Protein AF-A0A7I9VLH0-F1 (afdb_monomer_lite)

Organism: NCBI:txid2590199

Sequence (51 aa):
MDFGKRGFEVQYFNVKRNPEALDRFLDLSGGDRRVPLIDE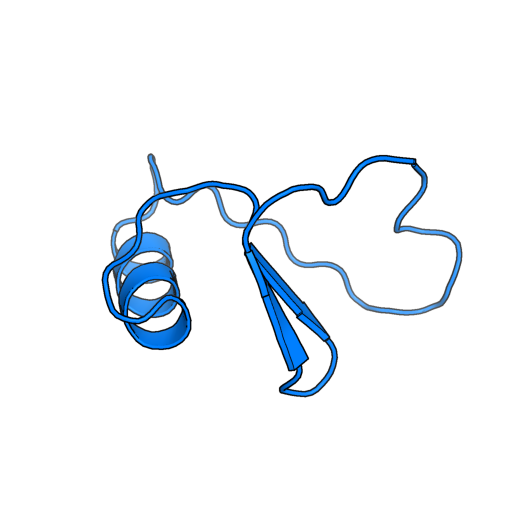EGRISIGFNGS

Secondary structure (DSSP, 8-state):
--TTSSS-------TTT-HHHHHHHHHHHTT---S-EEEETTEEEES----

pLDDT: mean 73.51, std 13.06, range [42.56, 88.94]

Foldseek 3Di:
DCPVPPPDDDDDDDVVVDVVVVVVVCVLVVNDPADDWDQDPNDTDGDPPDD

Radius of gyration: 11.48 Å; chains: 1; bounding box: 29×23×27 Å

Structure (mmCIF, N/CA/C/O backbone):
data_AF-A0A7I9VLH0-F1
#
_entry.id   AF-A0A7I9VLH0-F1
#
loop_
_atom_site.group_PDB
_atom_site.id
_atom_site.type_symbol
_atom_site.label_atom_id
_atom_site.label_alt_id
_atom_site.label_comp_id
_atom_site.label_asym_id
_atom_site.label_entity_id
_atom_site.label_seq_id
_atom_site.pdbx_PDB_ins_code
_atom_site.Cartn_x
_atom_site.Cartn_y
_atom_site.Cartn_z
_atom_site.occupancy
_atom_site.B_iso_or_equiv
_atom_site.auth_seq_id
_atom_site.auth_comp_id
_atom_site.auth_asym_id
_atom_site.auth_atom_id
_atom_site.pdbx_PDB_model_num
ATOM 1 N N . MET A 1 1 ? 19.429 1.708 -7.456 1.00 46.53 1 MET A N 1
ATOM 2 C CA . MET A 1 1 ? 18.297 0.754 -7.463 1.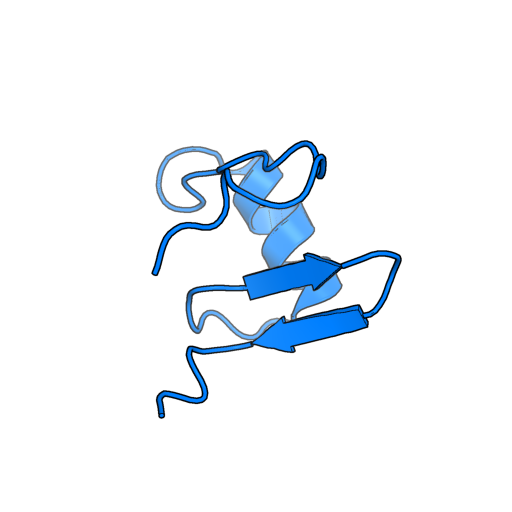00 46.53 1 MET A CA 1
ATOM 3 C C . MET A 1 1 ? 17.338 1.279 -8.508 1.00 46.53 1 MET A C 1
ATOM 5 O O . MET A 1 1 ? 16.533 2.161 -8.244 1.00 46.53 1 MET A O 1
ATOM 9 N N . ASP A 1 2 ? 17.565 0.845 -9.741 1.00 47.38 2 ASP A N 1
ATOM 10 C CA . ASP A 1 2 ? 17.057 1.489 -10.946 1.00 47.38 2 ASP A CA 1
ATOM 11 C C . ASP A 1 2 ? 15.942 0.609 -11.506 1.00 47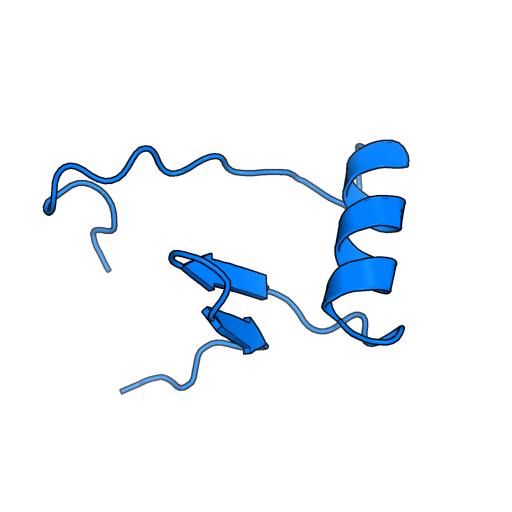.38 2 ASP A C 1
ATOM 13 O O . ASP A 1 2 ? 16.145 -0.173 -12.434 1.00 47.38 2 ASP A O 1
ATOM 17 N N . PHE A 1 3 ? 14.756 0.719 -10.905 1.00 54.41 3 PHE A N 1
ATOM 18 C CA . PHE A 1 3 ? 13.563 -0.049 -11.281 1.00 54.41 3 PHE A CA 1
ATOM 19 C C . PHE A 1 3 ? 13.037 0.276 -12.698 1.00 54.41 3 PHE A C 1
ATOM 21 O O . PHE A 1 3 ? 12.070 -0.325 -13.139 1.00 54.41 3 PHE A O 1
ATOM 28 N N . GLY A 1 4 ? 13.689 1.178 -13.444 1.00 50.91 4 GLY A N 1
ATOM 29 C CA . GLY A 1 4 ? 13.332 1.528 -14.824 1.00 50.91 4 GLY A CA 1
ATOM 30 C C . GLY A 1 4 ? 14.052 0.738 -15.929 1.00 50.91 4 GLY A C 1
ATOM 31 O O . GLY A 1 4 ? 13.787 0.987 -17.100 1.00 50.91 4 GLY A O 1
ATOM 32 N N . LYS A 1 5 ? 14.989 -0.175 -15.613 1.00 50.78 5 LYS A N 1
ATOM 33 C CA . LYS A 1 5 ? 15.842 -0.836 -16.636 1.00 50.78 5 LYS A CA 1
ATOM 34 C C . LYS A 1 5 ? 15.342 -2.176 -17.182 1.00 50.78 5 LYS A C 1
ATOM 36 O O . LYS A 1 5 ? 15.934 -2.711 -18.115 1.00 50.78 5 LYS A O 1
ATOM 41 N N . ARG A 1 6 ? 14.268 -2.729 -16.637 1.00 56.09 6 ARG A N 1
ATOM 42 C CA . ARG A 1 6 ? 1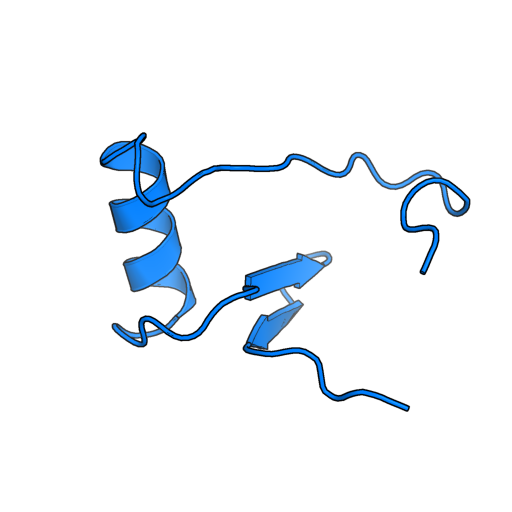3.575 -3.907 -17.182 1.00 56.09 6 ARG A CA 1
ATOM 43 C C . ARG A 1 6 ? 12.178 -3.393 -17.491 1.00 56.09 6 ARG A C 1
ATOM 45 O O . ARG A 1 6 ? 11.652 -2.729 -16.614 1.00 56.09 6 ARG A O 1
ATOM 52 N N . GLY A 1 7 ? 11.641 -3.581 -18.697 1.00 55.78 7 GLY A N 1
ATOM 53 C CA . GLY A 1 7 ? 10.411 -2.940 -19.210 1.00 55.78 7 GLY A CA 1
ATOM 54 C C . GLY A 1 7 ? 9.106 -3.262 -18.464 1.00 55.78 7 GLY A C 1
ATOM 55 O O . GLY A 1 7 ? 8.122 -3.638 -19.087 1.00 55.78 7 GLY A O 1
ATOM 56 N N . PHE A 1 8 ? 9.113 -3.129 -17.144 1.00 61.69 8 PHE A N 1
ATOM 57 C CA . PHE A 1 8 ? 7.988 -3.208 -16.241 1.00 61.69 8 PHE A CA 1
ATOM 58 C C . PHE A 1 8 ? 7.445 -1.796 -16.048 1.00 61.69 8 PHE A C 1
ATOM 60 O O . PHE A 1 8 ? 8.194 -0.849 -15.794 1.00 61.69 8 PHE A O 1
ATOM 67 N N . GLU A 1 9 ? 6.132 -1.655 -16.179 1.00 62.56 9 GLU A N 1
ATOM 68 C CA . GLU A 1 9 ? 5.447 -0.422 -15.829 1.00 62.56 9 GLU A CA 1
ATOM 69 C C . GLU A 1 9 ? 5.396 -0.316 -14.303 1.00 62.56 9 GLU A C 1
ATOM 71 O O . GLU A 1 9 ? 4.624 -1.001 -13.636 1.00 62.56 9 GLU A O 1
ATOM 76 N N . VAL A 1 10 ? 6.269 0.514 -13.734 1.00 68.75 10 VAL A N 1
ATOM 77 C CA . VAL A 1 10 ? 6.302 0.746 -12.289 1.00 68.75 10 VAL A CA 1
ATOM 78 C C . VAL A 1 10 ? 5.370 1.902 -11.961 1.00 68.75 10 VAL A C 1
ATOM 80 O O . VAL A 1 10 ? 5.645 3.053 -12.301 1.00 68.75 10 VAL A O 1
ATOM 83 N N . GLN A 1 11 ? 4.281 1.605 -11.259 1.00 73.62 11 GLN A N 1
ATOM 84 C CA . GLN A 1 11 ? 3.377 2.621 -10.732 1.00 73.62 11 GLN A CA 1
ATOM 85 C C . GLN A 1 11 ? 3.691 2.883 -9.259 1.00 73.62 11 GLN A C 1
ATOM 87 O O . GLN A 1 11 ? 3.684 1.979 -8.426 1.00 73.62 11 GLN A O 1
ATOM 92 N N . TYR A 1 12 ? 3.983 4.142 -8.933 1.00 77.44 12 TYR A N 1
ATOM 93 C CA . TYR A 1 12 ? 4.266 4.560 -7.565 1.00 77.44 12 TYR A CA 1
ATOM 94 C C . TYR A 1 12 ? 3.034 5.208 -6.936 1.00 77.44 12 TYR A C 1
ATOM 96 O O . TYR A 1 12 ? 2.558 6.241 -7.408 1.00 77.44 12 TYR A O 1
ATOM 104 N N . PHE A 1 13 ? 2.565 4.656 -5.817 1.00 79.19 13 PHE A N 1
ATOM 105 C CA . PHE A 1 13 ? 1.445 5.214 -5.065 1.00 79.19 13 PHE A CA 1
ATOM 106 C C . PHE A 1 13 ? 1.892 5.701 -3.686 1.00 79.19 13 PHE A C 1
ATOM 108 O O . PHE A 1 13 ? 2.404 4.941 -2.864 1.00 79.19 13 PHE A O 1
ATOM 115 N N . ASN A 1 14 ? 1.654 6.982 -3.390 1.00 81.25 14 ASN A N 1
ATOM 116 C CA . ASN A 1 14 ? 1.879 7.519 -2.051 1.00 81.25 14 ASN A CA 1
ATOM 117 C C . ASN A 1 14 ? 0.670 7.233 -1.151 1.00 81.25 14 ASN A C 1
ATOM 119 O O . ASN A 1 14 ? -0.268 8.028 -1.066 1.00 81.25 14 ASN A O 1
ATOM 123 N N . VAL A 1 15 ? 0.727 6.118 -0.429 1.00 82.31 15 VAL A N 1
ATOM 124 C CA . VAL A 1 15 ? -0.334 5.668 0.491 1.00 82.31 15 VAL A CA 1
ATOM 125 C C . VAL A 1 15 ? -0.631 6.647 1.633 1.00 82.31 15 VAL A C 1
ATOM 127 O O . VAL A 1 15 ? -1.697 6.588 2.232 1.00 82.31 15 VAL A O 1
ATOM 130 N N . LYS A 1 16 ? 0.271 7.594 1.937 1.00 81.62 16 LYS A N 1
ATOM 131 C CA . LYS A 1 16 ? 0.012 8.630 2.955 1.00 81.62 16 LYS A CA 1
ATOM 132 C C . LYS A 1 16 ? -0.914 9.737 2.453 1.00 81.62 16 LYS A C 1
ATOM 134 O O . LYS A 1 16 ? -1.457 10.476 3.266 1.00 81.62 16 LYS A O 1
ATOM 139 N N . ARG A 1 17 ? -1.033 9.903 1.133 1.00 86.06 17 ARG A N 1
ATOM 140 C CA . ARG A 1 17 ? -1.832 10.967 0.502 1.00 86.06 17 ARG A CA 1
ATOM 141 C C . ARG A 1 17 ? -3.050 10.433 -0.249 1.00 86.06 17 ARG A C 1
ATOM 143 O O . ARG A 1 17 ? -3.987 11.191 -0.452 1.00 86.06 17 ARG A O 1
ATOM 150 N N . ASN A 1 18 ? -3.042 9.150 -0.613 1.00 84.50 18 ASN A N 1
ATOM 151 C CA . ASN A 1 18 ? -4.101 8.507 -1.383 1.00 84.50 18 ASN A CA 1
ATOM 152 C C . ASN A 1 18 ? -4.766 7.404 -0.543 1.00 84.50 18 ASN A C 1
ATOM 154 O O . ASN A 1 18 ? -4.186 6.324 -0.413 1.00 84.50 18 ASN A O 1
ATOM 158 N N . PRO A 1 19 ? -5.964 7.643 0.020 1.00 87.25 19 PRO A N 1
ATOM 159 C CA . PRO A 1 19 ? -6.652 6.656 0.851 1.00 87.25 19 PRO A CA 1
ATOM 160 C C . PRO A 1 19 ? -7.025 5.386 0.073 1.00 87.25 19 PRO A C 1
ATOM 162 O O . PRO A 1 19 ? -6.930 4.298 0.623 1.00 87.25 19 PRO A O 1
ATOM 165 N N . GLU A 1 20 ? -7.349 5.493 -1.218 1.00 88.31 20 GLU A N 1
ATOM 166 C CA . GLU A 1 20 ? -7.612 4.327 -2.079 1.00 88.31 20 GLU A CA 1
ATOM 167 C C . GLU A 1 20 ? -6.360 3.463 -2.289 1.00 88.31 20 GLU A C 1
ATOM 169 O O . GLU A 1 20 ? -6.426 2.236 -2.306 1.00 88.31 20 GLU A O 1
ATOM 174 N N . ALA A 1 21 ? -5.188 4.096 -2.401 1.00 85.81 21 ALA A N 1
ATOM 175 C CA . ALA A 1 21 ? -3.930 3.364 -2.479 1.00 85.81 21 ALA A CA 1
ATOM 176 C C . ALA A 1 21 ? -3.578 2.705 -1.141 1.00 85.81 21 ALA A C 1
ATOM 178 O O . ALA A 1 21 ? -2.979 1.635 -1.135 1.00 85.81 21 ALA A O 1
ATOM 179 N N . LEU A 1 22 ? -3.934 3.336 -0.017 1.00 84.69 22 LEU A N 1
ATOM 180 C CA . LEU A 1 22 ? -3.770 2.748 1.310 1.00 84.69 22 LEU A CA 1
ATOM 181 C C . LEU A 1 22 ? -4.670 1.524 1.494 1.00 84.69 22 LEU A C 1
ATOM 183 O O . LEU A 1 22 ? -4.205 0.530 2.035 1.00 84.69 22 LEU A O 1
ATOM 187 N N . ASP A 1 23 ? -5.919 1.585 1.042 1.00 88.19 23 ASP A N 1
ATOM 188 C CA . ASP A 1 23 ? -6.854 0.460 1.108 1.00 88.19 23 ASP A CA 1
ATOM 189 C C . ASP A 1 23 ? -6.316 -0.755 0.340 1.00 88.19 23 ASP A C 1
ATOM 191 O O . ASP A 1 23 ? -6.094 -1.810 0.933 1.00 88.19 23 ASP A O 1
ATOM 195 N N . ARG A 1 24 ? -5.932 -0.562 -0.933 1.00 85.12 24 ARG A N 1
ATOM 196 C CA . ARG A 1 24 ? -5.267 -1.616 -1.718 1.00 85.12 24 ARG A CA 1
ATOM 197 C C . ARG A 1 24 ? -3.977 -2.111 -1.076 1.00 85.12 24 ARG A C 1
ATOM 199 O O . ARG A 1 24 ? -3.689 -3.300 -1.116 1.00 85.12 24 ARG A O 1
ATOM 206 N N . PHE A 1 25 ? -3.182 -1.214 -0.501 1.00 85.50 25 PHE A N 1
ATOM 207 C CA . PHE A 1 25 ? -1.954 -1.599 0.185 1.00 85.50 25 PHE A CA 1
ATOM 208 C C . PHE A 1 25 ? -2.241 -2.515 1.377 1.00 85.50 25 PHE A C 1
ATOM 210 O O . PHE A 1 25 ? -1.542 -3.506 1.540 1.00 85.50 25 PHE A O 1
ATOM 217 N N . LEU A 1 26 ? -3.249 -2.191 2.194 1.00 85.44 26 LEU A N 1
ATOM 218 C CA . LEU A 1 26 ? -3.625 -2.973 3.374 1.00 85.44 26 LEU A CA 1
ATOM 219 C C . LEU A 1 26 ? -4.224 -4.332 3.003 1.00 85.44 26 LEU A C 1
ATOM 221 O O . LEU A 1 26 ? -3.948 -5.309 3.697 1.00 85.44 26 LEU A O 1
ATOM 225 N N . ASP A 1 27 ? -5.001 -4.394 1.922 1.00 88.94 27 ASP A N 1
ATOM 226 C CA . ASP A 1 27 ? -5.514 -5.649 1.367 1.00 88.94 27 ASP A CA 1
ATOM 227 C C . ASP A 1 27 ? -4.359 -6.578 0.956 1.00 88.94 27 ASP A C 1
ATOM 229 O O . ASP A 1 27 ? -4.258 -7.710 1.429 1.00 88.94 27 ASP A O 1
ATOM 233 N N . LEU A 1 28 ? -3.401 -6.051 0.184 1.00 84.56 28 LEU A N 1
ATOM 234 C CA . LEU A 1 28 ? -2.237 -6.807 -0.286 1.00 84.56 28 LEU A CA 1
ATOM 235 C C . LEU A 1 28 ? -1.248 -7.165 0.832 1.00 84.56 28 LEU A C 1
ATOM 237 O O . LEU A 1 28 ? -0.589 -8.203 0.771 1.00 84.56 28 LEU A O 1
ATOM 241 N N . SER A 1 29 ? -1.105 -6.311 1.846 1.00 81.38 29 SER A N 1
ATOM 242 C CA . SER A 1 29 ? -0.151 -6.509 2.940 1.00 81.38 29 SER A CA 1
ATOM 243 C C . SER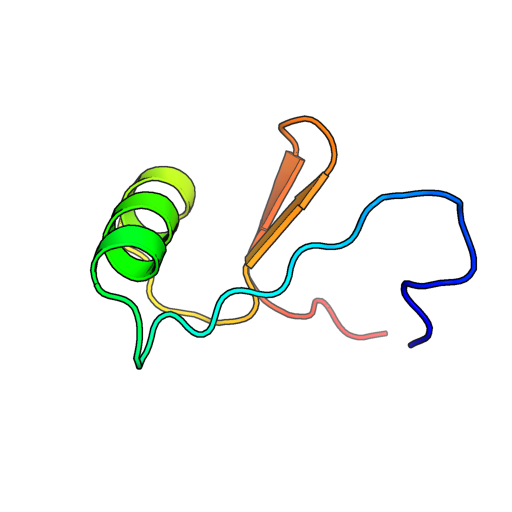 A 1 29 ? -0.695 -7.355 4.094 1.00 81.38 29 SER A C 1
ATOM 245 O O . SER A 1 29 ? 0.047 -7.636 5.040 1.00 81.38 29 SER A O 1
ATOM 247 N N . GLY A 1 30 ? -1.983 -7.719 4.071 1.00 82.62 30 GLY A N 1
ATOM 248 C CA . GLY A 1 30 ? -2.653 -8.369 5.200 1.00 82.62 30 GLY A CA 1
ATOM 249 C C . GLY A 1 30 ? -2.773 -7.460 6.430 1.00 82.62 30 GLY A C 1
ATOM 250 O O . GLY A 1 30 ? -2.725 -7.937 7.564 1.00 82.62 30 GLY A O 1
ATOM 251 N N . GLY A 1 31 ? -2.879 -6.145 6.220 1.00 82.19 31 GLY A N 1
ATOM 252 C CA . GLY A 1 31 ? -2.977 -5.131 7.274 1.00 82.19 31 GLY A CA 1
ATOM 253 C C . GLY A 1 31 ? -1.636 -4.589 7.781 1.00 82.19 31 GLY A C 1
ATOM 254 O O . GLY A 1 31 ? -1.616 -3.694 8.631 1.00 82.19 31 GLY A O 1
ATOM 255 N N . ASP A 1 32 ? -0.509 -5.076 7.258 1.00 78.88 32 ASP A N 1
ATOM 256 C CA . ASP A 1 32 ? 0.811 -4.545 7.589 1.00 78.88 32 ASP A CA 1
ATOM 257 C C . ASP A 1 32 ? 1.015 -3.154 6.962 1.00 78.88 32 ASP A C 1
ATOM 259 O O . ASP A 1 32 ? 0.552 -2.885 5.857 1.00 78.88 32 ASP A O 1
ATOM 263 N N . ARG A 1 33 ? 1.690 -2.235 7.662 1.00 80.19 33 ARG A N 1
ATOM 264 C CA . ARG A 1 33 ? 1.931 -0.851 7.199 1.00 80.19 33 ARG A CA 1
ATOM 265 C C . ARG A 1 33 ? 3.393 -0.574 6.826 1.00 80.19 33 ARG A C 1
ATOM 267 O O . ARG A 1 33 ? 3.761 0.586 6.625 1.00 80.19 33 ARG A O 1
ATOM 274 N N . ARG A 1 34 ? 4.251 -1.598 6.768 1.00 79.75 34 ARG A N 1
ATOM 275 C CA . ARG A 1 34 ? 5.677 -1.447 6.437 1.00 79.75 34 ARG A CA 1
ATOM 276 C C . ARG A 1 34 ? 5.867 -1.211 4.944 1.00 79.75 34 ARG A C 1
ATOM 278 O O . ARG A 1 34 ? 5.434 -2.000 4.119 1.00 79.75 34 ARG A O 1
ATOM 285 N N . VAL A 1 35 ? 6.562 -0.128 4.607 1.00 77.00 35 VAL A N 1
ATOM 286 C CA . VAL A 1 35 ? 6.868 0.266 3.225 1.00 77.00 35 VAL A CA 1
ATOM 287 C C . VAL A 1 35 ? 8.330 -0.037 2.867 1.00 77.00 35 VAL A C 1
ATOM 289 O O .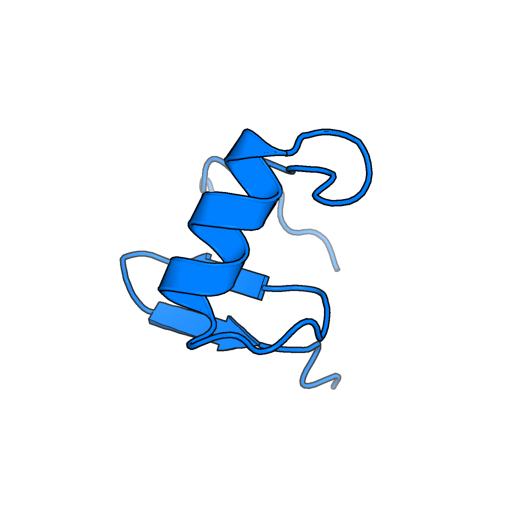 VAL A 1 35 ? 9.181 -0.010 3.761 1.00 77.00 35 VAL A O 1
ATOM 292 N N . PRO A 1 36 ? 8.657 -0.243 1.576 1.00 77.88 36 PRO A N 1
ATOM 293 C CA . PRO A 1 36 ? 7.745 -0.348 0.425 1.00 77.88 36 PRO A CA 1
ATOM 294 C C . PRO A 1 36 ? 7.032 -1.708 0.337 1.00 77.88 36 PRO A C 1
ATOM 296 O O . PRO A 1 36 ? 7.530 -2.696 0.867 1.00 77.88 36 PRO A O 1
ATOM 299 N N . LEU A 1 37 ? 5.898 -1.745 -0.367 1.00 79.25 37 LEU A N 1
ATOM 300 C CA . LEU A 1 37 ? 5.273 -2.974 -0.864 1.00 79.25 37 LEU A CA 1
ATOM 301 C C . LEU A 1 37 ? 5.430 -2.984 -2.380 1.00 79.25 37 LEU A C 1
ATOM 303 O O . LEU A 1 37 ? 5.162 -1.972 -3.031 1.00 79.25 37 LEU A O 1
ATOM 307 N N . ILE A 1 38 ? 5.902 -4.100 -2.915 1.00 82.19 38 ILE A N 1
ATOM 308 C CA . ILE A 1 38 ? 6.125 -4.299 -4.344 1.00 82.19 38 ILE A CA 1
ATOM 309 C C . ILE A 1 38 ? 5.244 -5.471 -4.772 1.00 82.19 38 ILE A C 1
ATOM 311 O O . ILE A 1 38 ? 5.316 -6.534 -4.158 1.00 82.19 38 ILE A O 1
ATOM 315 N N . ASP A 1 39 ? 4.417 -5.256 -5.792 1.00 77.38 39 ASP A N 1
ATOM 316 C CA . ASP A 1 39 ? 3.652 -6.298 -6.478 1.00 77.38 39 ASP A CA 1
ATOM 317 C C . ASP A 1 39 ? 4.305 -6.559 -7.839 1.00 77.38 39 ASP A C 1
ATOM 319 O O . ASP A 1 39 ? 4.313 -5.692 -8.713 1.00 77.38 39 ASP A O 1
ATOM 323 N N . GLU A 1 40 ? 4.905 -7.737 -7.996 1.00 80.12 40 GLU A N 1
ATOM 324 C CA . GLU A 1 40 ? 5.458 -8.216 -9.265 1.00 80.12 40 GLU A CA 1
ATOM 325 C C . GLU A 1 40 ? 4.658 -9.441 -9.720 1.00 80.12 40 GLU A C 1
ATOM 327 O O . GLU A 1 40 ? 4.926 -10.558 -9.277 1.00 80.12 40 GLU A O 1
ATOM 332 N N . GLU A 1 41 ? 3.668 -9.239 -10.596 1.00 75.69 41 GLU A N 1
ATOM 333 C CA . GLU A 1 41 ? 2.848 -10.321 -11.176 1.00 75.69 41 GLU A CA 1
ATOM 334 C C . GLU A 1 41 ? 2.217 -11.233 -10.097 1.00 75.69 41 GLU A C 1
ATOM 336 O O . GLU A 1 41 ? 2.263 -12.461 -10.173 1.00 75.69 41 GLU A O 1
ATOM 341 N N . GLY A 1 42 ? 1.667 -10.636 -9.031 1.00 73.38 42 GLY A N 1
ATOM 342 C CA . GLY A 1 42 ? 1.070 -11.369 -7.911 1.00 73.38 42 GLY A CA 1
ATOM 343 C C . GLY A 1 42 ? 2.073 -11.868 -6.865 1.00 73.38 42 GLY A C 1
ATOM 344 O O . GLY A 1 42 ? 1.674 -12.507 -5.887 1.00 73.38 42 GLY A O 1
ATOM 345 N N . ARG A 1 43 ? 3.373 -11.580 -7.019 1.00 75.38 43 ARG A N 1
ATOM 346 C CA . ARG A 1 43 ? 4.361 -11.746 -5.945 1.00 75.38 43 ARG A CA 1
ATOM 347 C C . ARG A 1 43 ? 4.441 -10.473 -5.119 1.00 75.38 43 ARG A C 1
ATOM 349 O O . ARG A 1 43 ? 5.059 -9.493 -5.529 1.00 75.38 43 ARG A O 1
ATOM 356 N N . ILE A 1 44 ? 3.870 -10.532 -3.921 1.00 77.62 44 ILE A N 1
ATOM 357 C CA . ILE A 1 44 ? 3.928 -9.442 -2.950 1.00 77.62 44 ILE A CA 1
ATOM 358 C C . ILE A 1 44 ? 5.219 -9.535 -2.131 1.00 77.62 44 ILE A C 1
ATOM 360 O O . ILE A 1 44 ? 5.474 -10.536 -1.461 1.00 77.62 44 ILE A O 1
ATOM 364 N N . SER A 1 45 ? 6.018 -8.470 -2.162 1.00 77.50 45 SER A N 1
ATOM 365 C CA . SER A 1 45 ? 7.207 -8.293 -1.322 1.00 77.50 45 SER A CA 1
ATOM 366 C C . SER A 1 45 ? 7.029 -7.081 -0.411 1.00 77.50 45 SER A C 1
ATOM 368 O O . SER A 1 45 ? 6.745 -5.984 -0.889 1.00 77.50 45 SER A O 1
ATOM 370 N N . ILE A 1 46 ? 7.207 -7.270 0.899 1.00 74.31 46 ILE A N 1
ATOM 371 C CA . ILE A 1 46 ? 7.078 -6.212 1.913 1.00 74.31 46 ILE A CA 1
ATOM 372 C C . ILE A 1 46 ? 8.457 -5.902 2.500 1.00 74.31 46 ILE A C 1
ATOM 374 O O . ILE A 1 46 ? 9.121 -6.775 3.060 1.00 74.31 46 ILE A O 1
ATOM 378 N N . GLY A 1 47 ? 8.849 -4.632 2.422 1.00 66.88 47 GLY A N 1
ATOM 379 C CA . GLY A 1 47 ? 10.141 -4.129 2.873 1.00 66.88 47 GLY A CA 1
ATOM 380 C C . GLY A 1 47 ? 11.245 -4.284 1.825 1.00 66.88 47 GLY A C 1
ATOM 381 O O . GLY A 1 47 ? 11.206 -5.146 0.951 1.00 66.88 47 GLY A O 1
ATOM 382 N N . PHE A 1 48 ? 12.273 -3.440 1.921 1.00 60.78 48 PHE A N 1
ATOM 383 C CA . PHE A 1 48 ? 13.523 -3.682 1.207 1.00 60.78 48 PHE A CA 1
ATOM 384 C C . PHE A 1 48 ? 14.266 -4.809 1.925 1.00 60.78 48 PHE A C 1
ATOM 386 O O . PHE A 1 48 ? 14.851 -4.579 2.983 1.00 60.78 48 PHE A O 1
ATOM 393 N N . ASN A 1 49 ? 14.284 -6.016 1.358 1.00 53.09 49 ASN A N 1
ATOM 394 C CA . ASN A 1 49 ? 15.325 -6.983 1.700 1.00 53.09 49 ASN A CA 1
ATOM 395 C C . ASN A 1 49 ? 16.616 -6.505 1.017 1.00 53.09 49 ASN A C 1
ATOM 397 O O . ASN A 1 49 ? 16.937 -6.898 -0.101 1.00 53.09 49 ASN A O 1
ATOM 401 N N . GLY A 1 50 ? 17.238 -5.495 1.626 1.00 48.38 50 GLY A N 1
ATOM 402 C CA . GLY A 1 50 ? 18.420 -4.834 1.106 1.00 48.38 50 GLY A CA 1
ATOM 403 C C . GLY A 1 50 ? 19.622 -5.765 1.152 1.00 48.38 50 GLY A C 1
ATOM 404 O O . GLY A 1 50 ? 20.117 -6.096 2.228 1.00 48.38 50 GLY A O 1
ATOM 405 N N . SER A 1 51 ? 20.116 -6.130 -0.024 1.00 42.56 51 SER A N 1
ATOM 406 C CA . SER A 1 51 ? 21.543 -6.252 -0.336 1.00 42.56 51 SER A CA 1
ATOM 407 C C . SER A 1 51 ? 21.741 -5.979 -1.820 1.00 42.56 51 SER A C 1
ATOM 409 O O . SER A 1 51 ? 20.947 -6.516 -2.624 1.00 42.56 51 SER A O 1
#